Protein AF-A0A6G7C400-F1 (afdb_monomer_lite)

Sequence (118 aa):
MENPNFCNVKDLSIEEINTEIPMRYKEIVNFYKDASCTDPNQWFGRYIFSDCKLEAVAIHKTIRNEEIISKVDIYNQMMVRKFQSEKPNCGGDLRFERVFEILPAQCEDGKPVVSVAR

Structure (mmCIF, N/CA/C/O backbone):
data_AF-A0A6G7C400-F1
#
_entry.id   AF-A0A6G7C400-F1
#
loop_
_atom_site.group_PDB
_atom_site.id
_atom_site.type_symbol
_atom_site.label_atom_id
_atom_site.label_alt_id
_atom_site.label_comp_id
_atom_site.label_asym_id
_atom_site.label_entity_id
_atom_site.label_seq_id
_atom_site.pdbx_PDB_ins_code
_atom_site.Cartn_x
_atom_site.Cartn_y
_atom_site.Cartn_z
_atom_site.occupancy
_atom_site.B_iso_or_equiv
_atom_site.auth_seq_id
_atom_site.auth_comp_id
_atom_site.auth_asym_id
_atom_site.auth_atom_id
_atom_site.pdbx_PDB_model_num
ATOM 1 N N . MET A 1 1 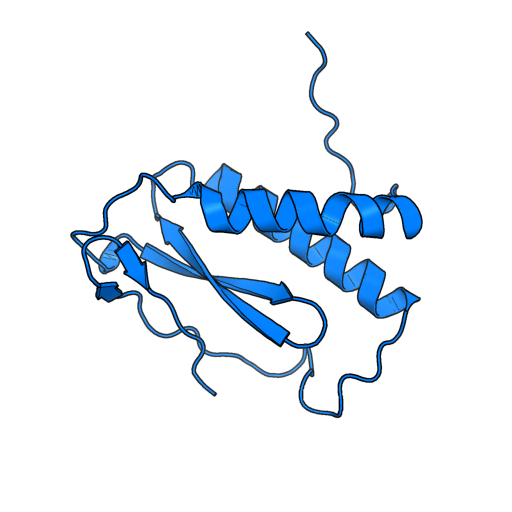? 0.556 26.463 13.497 1.00 32.88 1 MET A N 1
ATOM 2 C CA . MET A 1 1 ? -0.078 25.354 12.756 1.00 32.88 1 MET A CA 1
ATOM 3 C C . MET A 1 1 ? 0.756 25.160 11.509 1.00 32.88 1 MET A C 1
ATOM 5 O O . MET A 1 1 ? 0.583 25.903 10.553 1.00 32.88 1 MET A O 1
ATOM 9 N N . GLU A 1 2 ? 1.763 24.295 11.585 1.00 32.22 2 GLU A N 1
ATOM 10 C CA . GLU A 1 2 ? 2.627 24.011 10.440 1.00 32.22 2 GLU A CA 1
ATOM 11 C C . GLU A 1 2 ? 1.841 23.157 9.451 1.00 32.22 2 GLU A C 1
ATOM 13 O O . GLU A 1 2 ? 1.354 22.075 9.776 1.00 32.22 2 GLU A O 1
ATOM 18 N N . ASN A 1 3 ? 1.648 23.716 8.264 1.00 34.91 3 ASN A N 1
ATOM 19 C CA . ASN A 1 3 ? 1.115 23.026 7.107 1.00 34.91 3 ASN A CA 1
ATOM 20 C C . ASN A 1 3 ? 2.112 21.901 6.778 1.00 34.91 3 ASN A C 1
ATOM 22 O O . ASN A 1 3 ? 3.275 22.228 6.530 1.00 34.91 3 ASN A O 1
ATOM 26 N N . PRO A 1 4 ? 1.748 20.608 6.844 1.00 45.53 4 PRO A N 1
ATOM 27 C CA . PRO A 1 4 ? 2.714 19.557 6.578 1.00 45.53 4 PRO A CA 1
ATOM 28 C C . PRO A 1 4 ? 3.146 19.710 5.124 1.00 45.53 4 PRO A C 1
ATOM 30 O O . PRO A 1 4 ? 2.317 19.629 4.217 1.00 45.53 4 PRO A O 1
ATOM 33 N N . ASN A 1 5 ? 4.433 20.011 4.933 1.00 44.41 5 ASN A N 1
ATOM 34 C CA . ASN A 1 5 ? 5.084 20.062 3.634 1.00 44.41 5 ASN A CA 1
ATOM 35 C C . ASN A 1 5 ? 4.535 18.929 2.767 1.00 44.41 5 ASN A C 1
ATOM 37 O O . ASN A 1 5 ? 4.658 17.753 3.115 1.00 44.41 5 ASN A O 1
ATOM 41 N N . PHE A 1 6 ? 3.953 19.281 1.622 1.00 46.47 6 PHE A N 1
ATOM 42 C CA . PHE A 1 6 ? 3.948 18.371 0.492 1.00 46.47 6 PHE A CA 1
ATOM 43 C C . PHE A 1 6 ? 5.427 18.128 0.168 1.00 46.47 6 PHE A C 1
ATOM 45 O O . PHE A 1 6 ? 6.022 18.886 -0.592 1.00 46.47 6 PHE A O 1
ATOM 52 N N . CYS A 1 7 ? 6.053 17.144 0.823 1.00 54.19 7 CYS A N 1
ATOM 53 C CA . CYS A 1 7 ? 7.404 16.711 0.503 1.00 54.19 7 CYS A CA 1
ATOM 54 C C . CYS A 1 7 ? 7.352 16.206 -0.933 1.00 54.19 7 CYS A C 1
ATOM 56 O O . CYS A 1 7 ? 6.909 15.089 -1.205 1.00 54.19 7 CYS A O 1
ATOM 58 N N . ASN A 1 8 ? 7.747 17.057 -1.871 1.00 69.00 8 ASN A N 1
ATOM 59 C CA . ASN A 1 8 ? 7.979 16.633 -3.229 1.00 69.00 8 ASN A CA 1
ATOM 60 C C . ASN A 1 8 ? 9.107 15.611 -3.153 1.00 69.00 8 ASN A C 1
ATOM 62 O O . ASN A 1 8 ? 10.234 15.943 -2.793 1.00 69.00 8 ASN A O 1
ATOM 66 N N . VAL A 1 9 ? 8.789 14.352 -3.456 1.00 74.62 9 VAL A N 1
ATOM 67 C CA . VAL A 1 9 ? 9.725 13.234 -3.307 1.00 74.62 9 VAL A CA 1
ATOM 68 C C . VAL A 1 9 ? 11.036 13.511 -4.032 1.00 74.62 9 VAL A C 1
ATOM 70 O O . VAL A 1 9 ? 12.040 12.959 -3.613 1.00 74.62 9 VAL A O 1
ATOM 73 N N . LYS A 1 10 ? 11.051 14.366 -5.069 1.00 74.88 10 LYS A N 1
ATOM 74 C CA . LYS A 1 10 ? 12.243 14.797 -5.821 1.00 74.88 10 LYS A CA 1
ATOM 75 C C . LYS A 1 10 ? 13.247 15.630 -5.015 1.00 74.88 10 LYS A C 1
ATOM 77 O O . LYS A 1 10 ? 14.427 15.601 -5.357 1.00 74.88 10 LYS A O 1
ATOM 82 N N . ASP A 1 11 ? 12.798 16.310 -3.968 1.00 83.06 11 ASP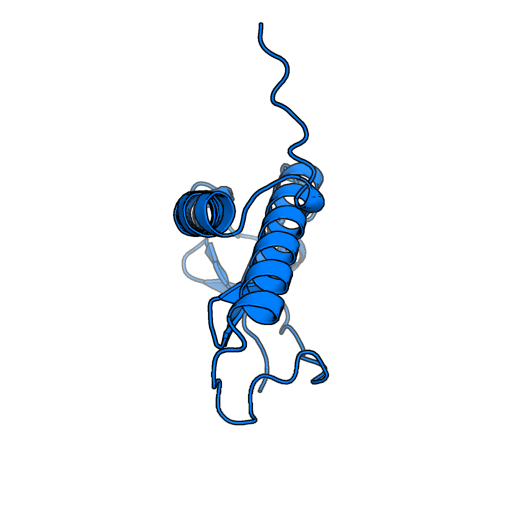 A N 1
ATOM 83 C CA . ASP A 1 11 ? 13.621 17.238 -3.185 1.00 83.06 11 ASP A CA 1
ATOM 84 C C . ASP A 1 11 ? 14.364 16.529 -2.040 1.00 83.06 11 ASP A C 1
ATOM 86 O O . ASP A 1 11 ? 15.314 17.078 -1.492 1.00 83.06 11 ASP A O 1
ATOM 90 N N . LEU A 1 12 ? 13.984 15.285 -1.722 1.00 84.50 12 LEU A N 1
ATOM 91 C CA . LEU A 1 12 ? 14.654 14.467 -0.710 1.00 84.50 12 LEU A CA 1
ATOM 92 C C . LEU A 1 12 ? 15.974 13.881 -1.232 1.00 84.50 12 LEU A C 1
ATOM 94 O O . LEU A 1 12 ? 16.072 13.422 -2.378 1.00 84.50 12 LEU A O 1
ATOM 98 N N . SER A 1 13 ? 16.979 13.832 -0.368 1.00 90.56 13 SER A N 1
ATOM 99 C CA . SER A 1 13 ? 18.184 13.027 -0.552 1.00 90.56 13 SER A CA 1
ATOM 100 C C . SER A 1 13 ? 17.881 11.528 -0.412 1.00 90.56 13 SER A C 1
ATOM 102 O O . SER A 1 13 ? 16.850 11.118 0.123 1.00 90.56 13 SER A O 1
ATOM 104 N N . ILE A 1 14 ? 18.794 10.676 -0.886 1.00 90.81 14 ILE A N 1
ATOM 105 C CA . ILE A 1 14 ? 18.650 9.217 -0.738 1.00 90.81 14 ILE A CA 1
ATOM 106 C C . ILE A 1 14 ? 18.708 8.792 0.738 1.00 90.81 14 ILE A C 1
ATOM 108 O O . ILE A 1 14 ? 18.016 7.857 1.129 1.00 90.81 14 ILE A O 1
ATOM 112 N N . GLU A 1 15 ? 19.482 9.492 1.570 1.00 91.81 15 GLU A N 1
ATOM 113 C CA . GLU A 1 15 ? 19.565 9.233 3.013 1.00 91.81 15 GLU A CA 1
ATOM 114 C C . GLU A 1 15 ? 18.239 9.539 3.728 1.00 91.81 15 GLU A C 1
ATOM 116 O O . GLU A 1 15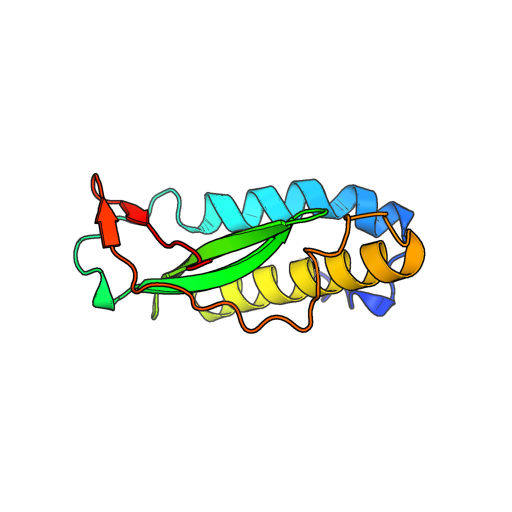 ? 17.748 8.720 4.511 1.00 91.81 15 GLU A O 1
ATOM 121 N N . GLU A 1 16 ? 17.603 10.666 3.395 1.00 92.25 16 GLU A N 1
ATOM 122 C CA . GLU A 1 16 ? 16.269 11.014 3.902 1.00 92.25 16 GLU A CA 1
ATOM 123 C C . GLU A 1 16 ? 15.219 10.000 3.439 1.00 92.25 16 GLU A C 1
ATOM 125 O O . GLU A 1 16 ? 14.440 9.503 4.252 1.00 92.25 16 GLU A O 1
ATOM 130 N N . ILE A 1 17 ? 15.247 9.611 2.158 1.00 92.50 17 ILE A N 1
ATOM 131 C CA . ILE A 1 17 ? 14.367 8.566 1.614 1.00 92.50 17 ILE A CA 1
ATOM 132 C C . ILE A 1 17 ? 14.530 7.252 2.391 1.00 92.50 17 ILE A C 1
ATOM 134 O O . ILE A 1 17 ? 13.535 6.650 2.798 1.00 92.50 17 ILE A O 1
ATOM 138 N N . ASN A 1 18 ? 15.767 6.819 2.639 1.00 92.00 18 ASN A N 1
ATOM 139 C CA . ASN A 1 18 ? 16.048 5.587 3.377 1.00 92.00 18 ASN A CA 1
ATOM 140 C C . ASN A 1 18 ? 15.579 5.651 4.838 1.00 92.00 18 ASN A C 1
ATOM 142 O O . ASN A 1 18 ? 15.188 4.624 5.398 1.00 92.00 18 ASN A O 1
ATOM 146 N N . THR A 1 19 ? 15.546 6.845 5.430 1.00 93.44 19 THR A N 1
ATOM 147 C CA . THR A 1 19 ? 15.021 7.069 6.782 1.00 93.44 19 THR A CA 1
ATOM 148 C C . THR A 1 19 ? 13.487 7.096 6.812 1.00 93.44 19 THR A C 1
ATOM 150 O O . THR A 1 19 ? 12.879 6.570 7.746 1.00 93.44 19 THR A O 1
ATOM 153 N N . GLU A 1 20 ? 12.835 7.664 5.793 1.00 93.56 20 GLU A N 1
ATOM 154 C CA . GLU A 1 20 ? 11.372 7.788 5.745 1.00 93.56 20 GLU A CA 1
ATOM 155 C C . GLU A 1 20 ? 10.650 6.500 5.327 1.00 93.56 20 GLU A C 1
ATOM 157 O O . GLU A 1 20 ? 9.575 6.205 5.860 1.00 93.56 20 GLU A O 1
ATOM 162 N N . ILE A 1 21 ? 11.216 5.718 4.400 1.00 93.44 21 ILE A N 1
ATOM 163 C CA . ILE A 1 21 ? 10.577 4.517 3.830 1.00 93.44 21 ILE A CA 1
ATOM 164 C C . ILE A 1 21 ? 9.993 3.577 4.905 1.00 93.44 21 ILE A C 1
ATOM 166 O O . ILE A 1 21 ? 8.815 3.221 4.783 1.00 93.44 21 ILE A O 1
ATOM 170 N N . PRO A 1 22 ? 10.719 3.197 5.981 1.00 94.19 22 PRO A N 1
ATOM 171 C CA . PRO A 1 22 ? 10.186 2.288 7.000 1.00 94.19 22 PRO A CA 1
ATOM 172 C C . PRO A 1 22 ? 8.971 2.849 7.748 1.00 94.19 22 PRO A C 1
ATOM 174 O O . PRO A 1 22 ? 8.059 2.103 8.113 1.00 94.19 22 PRO A O 1
ATOM 177 N N . MET A 1 23 ? 8.946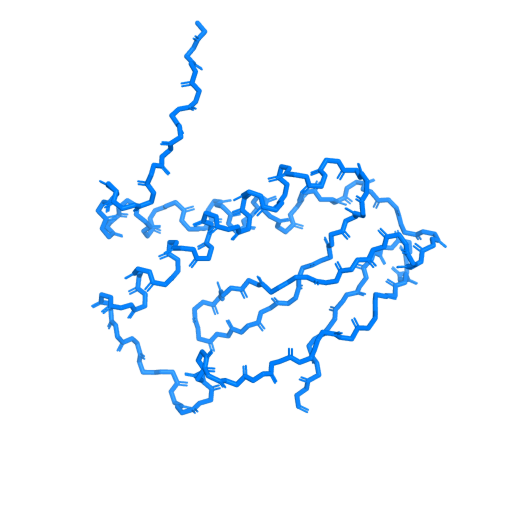 4.163 7.987 1.00 94.69 23 MET A N 1
ATOM 178 C CA . MET A 1 23 ? 7.825 4.839 8.640 1.00 94.69 23 MET A CA 1
ATOM 179 C C . MET A 1 23 ? 6.612 4.889 7.709 1.00 94.69 23 MET A C 1
ATOM 181 O O . MET A 1 23 ? 5.517 4.496 8.109 1.00 94.69 23 MET A O 1
ATOM 185 N N . ARG A 1 24 ? 6.810 5.296 6.450 1.00 94.81 24 ARG A N 1
ATOM 186 C CA . ARG A 1 24 ? 5.742 5.374 5.440 1.00 94.81 24 ARG A CA 1
ATOM 187 C C . ARG A 1 24 ? 5.123 4.010 5.151 1.00 94.81 24 ARG A C 1
ATOM 189 O O . ARG A 1 24 ? 3.902 3.902 5.077 1.00 94.81 24 ARG A O 1
ATOM 196 N N . TYR A 1 25 ? 5.943 2.964 5.076 1.00 95.25 25 TYR A N 1
ATOM 197 C CA . TYR A 1 25 ? 5.464 1.590 4.953 1.00 95.25 25 TYR A CA 1
ATOM 198 C C . TYR A 1 25 ? 4.525 1.223 6.112 1.00 95.25 25 TYR A C 1
ATOM 200 O O . TYR A 1 25 ? 3.398 0.785 5.883 1.00 95.25 25 TYR A O 1
ATOM 208 N N . LYS A 1 26 ? 4.942 1.487 7.361 1.00 95.50 26 LYS A N 1
ATOM 209 C CA . LYS A 1 26 ? 4.116 1.245 8.556 1.00 95.50 26 LYS A CA 1
ATOM 210 C C . LYS A 1 26 ? 2.809 2.036 8.542 1.00 95.50 26 LYS A C 1
ATOM 212 O O . LYS A 1 26 ? 1.796 1.501 8.985 1.00 95.50 26 LYS A O 1
ATOM 217 N N . GLU A 1 27 ? 2.815 3.280 8.065 1.00 95.75 27 GLU A N 1
ATOM 218 C CA . GLU A 1 27 ? 1.591 4.079 7.922 1.00 95.75 27 GLU A CA 1
ATOM 219 C C . GLU A 1 27 ? 0.606 3.435 6.942 1.00 95.75 27 GLU A C 1
ATOM 221 O O . GLU A 1 27 ? -0.581 3.353 7.250 1.00 95.75 27 GLU A O 1
ATOM 226 N N . ILE A 1 28 ? 1.089 2.959 5.791 1.00 96.56 28 ILE A N 1
ATOM 227 C CA . ILE A 1 28 ? 0.256 2.350 4.746 1.00 96.56 28 ILE A CA 1
ATOM 228 C C . ILE A 1 28 ? -0.361 1.039 5.238 1.00 96.56 28 ILE A C 1
ATOM 230 O O . ILE A 1 28 ? -1.581 0.889 5.194 1.00 96.56 28 ILE A O 1
ATOM 234 N N . VAL A 1 29 ? 0.448 0.107 5.758 1.00 94.00 29 VAL A N 1
ATOM 235 C CA . VAL A 1 29 ? -0.049 -1.220 6.177 1.00 94.00 29 VAL A CA 1
ATOM 236 C C . VAL A 1 29 ? -1.007 -1.148 7.368 1.00 94.00 29 VAL A C 1
ATOM 238 O O . VAL A 1 29 ? -1.883 -1.995 7.510 1.00 94.00 29 VAL A O 1
ATOM 241 N N . ASN A 1 30 ? -0.881 -0.118 8.211 1.00 95.62 30 ASN A N 1
ATOM 242 C CA . ASN A 1 30 ? -1.760 0.083 9.362 1.00 95.62 30 ASN A CA 1
ATOM 243 C C . ASN A 1 30 ? -2.932 1.031 9.083 1.00 95.62 30 ASN A C 1
ATOM 245 O O . ASN A 1 30 ? -3.758 1.230 9.975 1.00 95.62 30 ASN A O 1
ATOM 249 N N . PHE A 1 31 ? -3.027 1.621 7.886 1.00 96.62 31 PHE A N 1
ATOM 250 C CA . PHE A 1 31 ? -3.981 2.696 7.599 1.00 96.62 31 PHE A CA 1
ATOM 251 C C . PHE A 1 31 ? -5.435 2.291 7.870 1.00 96.62 31 PHE A C 1
ATOM 253 O O . PHE A 1 31 ? -6.211 3.061 8.434 1.00 96.62 31 PHE A O 1
ATOM 260 N N . TYR A 1 32 ? -5.781 1.052 7.516 1.00 96.06 32 TYR A N 1
ATOM 261 C CA . TYR A 1 32 ? -7.104 0.463 7.715 1.00 96.06 32 TYR A CA 1
ATOM 262 C C . TYR A 1 32 ? -7.132 -0.607 8.812 1.00 96.06 32 TYR A C 1
ATOM 264 O O . TYR A 1 32 ? -8.048 -1.427 8.831 1.00 96.06 32 TYR A O 1
ATOM 272 N N . LYS A 1 33 ? -6.168 -0.621 9.747 1.00 93.81 33 LYS A N 1
ATOM 273 C CA . LYS A 1 33 ? -6.073 -1.681 10.772 1.00 93.81 33 LYS A CA 1
ATOM 274 C C . LYS A 1 33 ? -7.369 -1.860 11.577 1.00 93.81 33 LYS A C 1
ATOM 276 O O . LYS A 1 33 ? -7.716 -2.984 11.931 1.00 93.81 33 LYS A O 1
ATOM 281 N N . ASP A 1 34 ? -8.104 -0.772 11.808 1.00 94.19 34 ASP A N 1
ATOM 282 C CA . ASP A 1 34 ? -9.338 -0.750 12.603 1.00 94.19 34 ASP A CA 1
ATOM 283 C C . ASP A 1 34 ? -10.606 -0.873 11.737 1.00 94.19 34 ASP A C 1
ATOM 285 O O . ASP A 1 34 ? -11.708 -1.017 12.263 1.00 94.19 34 ASP A O 1
ATOM 289 N N . ALA A 1 35 ? -10.472 -0.861 10.407 1.00 94.50 35 ALA A N 1
ATOM 290 C CA . ALA A 1 35 ? -11.594 -1.085 9.506 1.00 94.50 35 ALA A CA 1
ATOM 291 C C . ALA A 1 35 ? -11.986 -2.571 9.492 1.00 94.50 35 ALA A C 1
ATOM 293 O O . ALA A 1 35 ? -11.139 -3.466 9.615 1.00 94.50 35 ALA A O 1
ATOM 294 N N . SER A 1 36 ? -13.283 -2.832 9.346 1.00 95.94 36 SER A N 1
ATOM 295 C CA . SER A 1 36 ? -13.829 -4.173 9.139 1.00 95.94 36 SER A CA 1
ATOM 296 C C . SER A 1 36 ? -14.178 -4.386 7.668 1.00 95.94 36 SER A C 1
ATOM 298 O O . SER A 1 36 ? -14.527 -3.447 6.952 1.00 95.94 36 SER A O 1
ATOM 300 N N . CYS A 1 37 ? -14.074 -5.630 7.215 1.00 96.94 37 CYS A N 1
ATOM 301 C CA . CYS A 1 37 ? -14.474 -6.067 5.886 1.00 96.94 37 CYS A CA 1
ATOM 302 C C . CYS A 1 37 ? -15.707 -6.957 6.010 1.00 96.94 37 CYS A C 1
ATOM 304 O O . CYS A 1 37 ? -15.638 -8.040 6.590 1.00 96.94 37 CYS A O 1
ATOM 306 N N . THR A 1 38 ? -16.829 -6.487 5.472 1.00 95.44 38 THR A N 1
ATOM 307 C CA . THR A 1 38 ? -18.091 -7.239 5.388 1.00 95.44 38 THR A CA 1
ATOM 308 C C . THR A 1 38 ? -18.574 -7.403 3.949 1.00 95.44 38 THR A C 1
ATOM 310 O O . THR A 1 38 ? -19.216 -8.400 3.636 1.00 95.44 38 THR A O 1
ATOM 313 N N . ASP A 1 39 ? -18.232 -6.459 3.067 1.00 96.69 39 ASP A N 1
ATOM 314 C CA . ASP A 1 39 ? -18.460 -6.536 1.624 1.00 96.69 39 ASP A CA 1
ATOM 315 C C . ASP A 1 39 ? -17.118 -6.385 0.885 1.00 96.69 39 ASP A C 1
ATOM 317 O O . ASP A 1 39 ? -16.565 -5.278 0.856 1.00 96.69 39 ASP A O 1
ATOM 321 N N . PRO A 1 40 ? -16.582 -7.457 0.269 1.00 96.44 40 PRO A N 1
ATOM 322 C CA . PRO A 1 40 ? -15.320 -7.392 -0.464 1.00 96.44 40 PRO A CA 1
ATOM 323 C C . PRO A 1 40 ? -15.380 -6.427 -1.654 1.00 96.44 40 PRO A C 1
ATOM 325 O O . PRO A 1 40 ? -14.356 -5.867 -2.037 1.00 96.44 40 PRO A O 1
ATOM 328 N N . ASN A 1 41 ? -16.569 -6.143 -2.201 1.00 97.00 41 ASN A N 1
ATOM 329 C CA . ASN A 1 41 ? -16.716 -5.212 -3.318 1.00 97.00 41 ASN A CA 1
ATOM 330 C C . ASN A 1 41 ? -16.483 -3.754 -2.917 1.00 97.00 41 ASN A C 1
ATOM 332 O O . ASN A 1 41 ? -16.360 -2.909 -3.803 1.00 97.00 41 ASN A O 1
ATOM 336 N N . GLN A 1 42 ? -16.405 -3.426 -1.625 1.00 97.25 42 GLN A N 1
ATOM 337 C CA . GLN A 1 42 ? -15.990 -2.095 -1.167 1.00 97.25 42 GLN A CA 1
ATOM 338 C C . GLN A 1 42 ? -14.472 -1.910 -1.172 1.00 97.25 42 GLN A C 1
ATOM 340 O O . GLN A 1 42 ? -13.990 -0.797 -0.958 1.00 97.25 42 GLN A O 1
ATOM 345 N N . TRP A 1 43 ? -13.720 -2.976 -1.437 1.00 97.31 43 TRP A N 1
ATOM 346 C CA . TRP A 1 43 ? -12.268 -2.991 -1.392 1.00 97.31 43 TRP A CA 1
ATOM 347 C C . TRP A 1 43 ? -11.690 -3.278 -2.773 1.00 97.31 43 TRP A C 1
ATOM 349 O O . TRP A 1 43 ? -12.307 -3.918 -3.624 1.00 97.31 43 TRP A O 1
ATOM 359 N N . PHE A 1 44 ? -10.489 -2.777 -3.012 1.00 94.62 44 PHE A N 1
ATOM 360 C CA . PHE A 1 44 ? -9.678 -3.140 -4.164 1.00 94.62 44 PHE A CA 1
ATOM 361 C C . PHE A 1 44 ? -8.214 -3.164 -3.743 1.00 94.62 44 PHE A C 1
ATOM 363 O O . PHE A 1 44 ? -7.832 -2.490 -2.787 1.00 94.62 44 PHE A O 1
ATOM 370 N N . GLY A 1 45 ? -7.388 -3.952 -4.422 1.00 92.69 45 GLY A N 1
ATOM 371 C CA . GLY A 1 45 ? -5.958 -3.940 -4.144 1.00 92.69 45 GLY A CA 1
ATOM 372 C C . GLY A 1 45 ? -5.236 -2.869 -4.955 1.00 92.69 45 GLY A C 1
ATOM 373 O O . GLY A 1 45 ? -5.596 -2.571 -6.094 1.00 92.69 45 GLY A O 1
ATO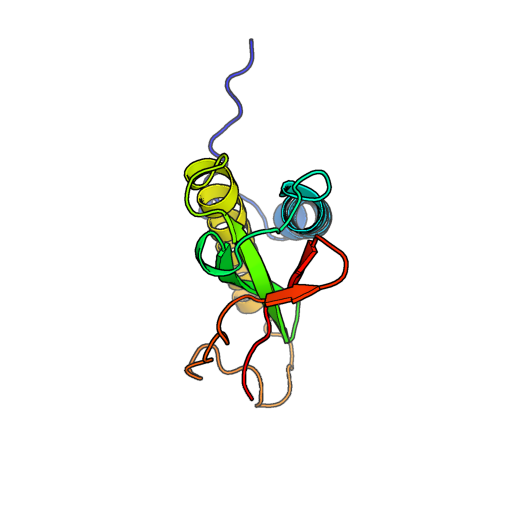M 374 N N . ARG A 1 46 ? -4.180 -2.316 -4.367 1.00 91.62 46 ARG A N 1
ATOM 375 C CA . ARG A 1 46 ? -3.175 -1.493 -5.042 1.00 91.62 46 ARG A CA 1
ATOM 376 C C . ARG A 1 46 ? -1.798 -2.051 -4.722 1.00 91.62 46 ARG A C 1
ATOM 378 O O . ARG A 1 46 ? -1.620 -2.659 -3.674 1.00 91.62 46 ARG A O 1
ATOM 385 N N . TYR A 1 47 ? -0.829 -1.868 -5.607 1.00 88.94 47 TYR A N 1
ATOM 386 C CA . TYR A 1 47 ? 0.521 -2.356 -5.357 1.00 88.94 47 TYR A CA 1
ATOM 387 C C . TYR A 1 47 ? 1.377 -1.333 -4.604 1.00 88.94 47 TYR A C 1
ATOM 389 O O . TYR A 1 47 ? 1.290 -0.122 -4.841 1.00 88.94 47 TYR A O 1
ATOM 397 N N . ILE A 1 48 ? 2.255 -1.843 -3.748 1.00 91.25 48 ILE A N 1
ATOM 398 C CA . ILE A 1 48 ? 3.404 -1.118 -3.213 1.00 91.25 48 ILE A CA 1
ATOM 399 C C . ILE A 1 48 ? 4.697 -1.867 -3.538 1.00 91.25 48 ILE A C 1
ATOM 401 O O . ILE A 1 48 ? 4.718 -3.100 -3.597 1.00 91.25 48 ILE A O 1
ATOM 405 N N . PHE A 1 49 ? 5.774 -1.120 -3.765 1.00 86.06 49 PHE A N 1
ATOM 406 C CA . PHE A 1 49 ? 7.107 -1.691 -3.958 1.00 86.06 49 PHE A CA 1
ATOM 407 C C . PHE A 1 49 ? 7.793 -1.893 -2.614 1.00 86.06 49 PHE A C 1
ATOM 409 O O . PHE A 1 49 ? 7.947 -0.943 -1.864 1.00 86.06 49 PHE A O 1
ATOM 416 N N . SER A 1 50 ? 8.257 -3.100 -2.329 1.00 82.25 50 SER A N 1
ATOM 417 C CA . SER A 1 50 ? 8.942 -3.424 -1.080 1.00 82.25 50 SER A CA 1
ATOM 418 C C . SER A 1 50 ? 10.253 -4.115 -1.415 1.00 82.25 50 SER A C 1
ATOM 420 O O . SER A 1 50 ? 10.276 -5.282 -1.809 1.00 82.25 50 SER A O 1
ATOM 422 N N . ASP A 1 51 ? 11.344 -3.351 -1.351 1.00 78.44 51 ASP A N 1
ATOM 423 C CA . ASP A 1 51 ? 12.677 -3.733 -1.820 1.00 78.44 51 ASP A CA 1
ATOM 424 C C . ASP A 1 51 ? 12.632 -4.444 -3.178 1.00 78.44 51 ASP A C 1
ATOM 426 O O . ASP A 1 51 ? 12.350 -3.822 -4.205 1.00 78.44 51 ASP A O 1
ATOM 430 N N . CYS A 1 52 ? 12.886 -5.758 -3.169 1.00 78.88 52 CYS A N 1
ATOM 431 C CA . CYS A 1 52 ? 12.902 -6.579 -4.358 1.00 78.88 52 CYS A CA 1
ATOM 432 C C . CYS A 1 52 ? 11.554 -7.279 -4.678 1.00 78.88 52 CYS A C 1
ATOM 434 O O . CYS A 1 52 ? 11.539 -8.321 -5.336 1.00 78.88 52 CYS A O 1
ATOM 436 N N . LYS A 1 53 ? 10.418 -6.775 -4.179 1.00 81.00 53 LYS A N 1
ATOM 437 C CA . LYS A 1 53 ? 9.097 -7.416 -4.300 1.00 81.00 53 LYS A CA 1
ATOM 438 C C . LYS A 1 53 ? 7.981 -6.406 -4.556 1.00 81.00 53 LYS A C 1
ATOM 440 O O . LYS A 1 53 ? 8.108 -5.212 -4.296 1.00 81.00 53 LYS A O 1
ATOM 445 N N . LEU A 1 54 ? 6.865 -6.932 -5.048 1.00 84.56 54 LEU A N 1
ATOM 446 C CA . LEU A 1 54 ? 5.584 -6.242 -5.112 1.00 84.56 54 LEU A CA 1
ATOM 447 C C . LEU A 1 54 ? 4.636 -6.849 -4.089 1.00 84.56 54 LEU A C 1
ATOM 449 O O . LEU A 1 54 ? 4.494 -8.070 -4.012 1.00 84.56 54 LEU A O 1
ATOM 453 N N . GLU A 1 55 ? 3.987 -5.979 -3.332 1.00 88.88 55 GLU A N 1
ATOM 454 C CA . GLU A 1 55 ? 2.995 -6.345 -2.331 1.00 88.88 55 GLU A CA 1
ATOM 455 C C . GLU A 1 55 ? 1.663 -5.685 -2.684 1.00 88.88 55 GLU A C 1
ATOM 457 O O . GLU A 1 55 ? 1.637 -4.568 -3.203 1.00 88.88 55 GLU A O 1
ATOM 462 N N . ALA A 1 56 ? 0.552 -6.371 -2.419 1.00 91.25 56 ALA A N 1
ATOM 463 C CA . ALA A 1 56 ? -0.779 -5.800 -2.574 1.00 91.25 56 ALA A CA 1
ATOM 464 C C . ALA A 1 56 ? -1.265 -5.244 -1.231 1.00 91.25 56 ALA A C 1
ATOM 466 O O . ALA A 1 56 ? -1.205 -5.926 -0.211 1.00 91.25 56 ALA A O 1
ATOM 467 N N . VAL A 1 57 ? -1.793 -4.023 -1.246 1.00 94.31 57 VAL A N 1
ATOM 468 C CA . VAL A 1 57 ? -2.458 -3.380 -0.109 1.00 94.31 57 VAL A CA 1
ATOM 469 C C . VAL A 1 57 ? -3.930 -3.168 -0.426 1.00 94.31 57 VAL A C 1
ATOM 471 O O . VAL A 1 57 ? -4.282 -2.736 -1.525 1.00 94.31 57 VAL A O 1
ATOM 474 N N . ALA A 1 58 ? -4.802 -3.489 0.527 1.00 95.69 58 ALA A N 1
ATOM 475 C CA . ALA A 1 58 ? -6.236 -3.292 0.372 1.00 95.69 58 ALA A CA 1
ATOM 476 C C . ALA A 1 58 ? -6.604 -1.819 0.592 1.00 95.69 58 ALA A C 1
ATOM 478 O O . ALA A 1 58 ? -6.219 -1.211 1.592 1.00 95.69 58 ALA A O 1
ATOM 479 N N . ILE A 1 59 ? -7.386 -1.257 -0.326 1.00 96.56 59 ILE A N 1
ATOM 480 C CA . ILE A 1 59 ? -7.886 0.113 -0.269 1.00 96.56 59 ILE A CA 1
ATOM 481 C C . ILE A 1 59 ? -9.412 0.102 -0.292 1.00 96.56 59 ILE A C 1
ATOM 483 O O . ILE A 1 59 ? -10.027 -0.513 -1.164 1.00 96.56 59 ILE A O 1
ATOM 487 N N . HIS A 1 60 ? -10.029 0.807 0.660 1.00 97.50 60 HIS A N 1
ATOM 488 C CA . HIS A 1 60 ? -11.474 1.011 0.657 1.00 97.50 60 HIS A CA 1
ATOM 489 C C . HIS A 1 60 ? -11.851 2.045 -0.406 1.00 97.50 60 HIS A C 1
ATOM 491 O O . HIS A 1 60 ? -11.200 3.085 -0.533 1.00 97.50 60 HIS A O 1
ATOM 497 N N . LYS A 1 61 ? -12.944 1.813 -1.133 1.00 95.88 61 LYS A N 1
ATOM 498 C CA . LYS A 1 61 ? -13.416 2.704 -2.206 1.00 95.88 61 LYS A CA 1
ATOM 499 C C . LYS A 1 61 ? -13.805 4.098 -1.712 1.00 95.88 61 LYS A C 1
ATOM 501 O O . LYS A 1 61 ? -13.641 5.066 -2.439 1.00 95.88 61 LYS A O 1
ATOM 506 N N . THR A 1 62 ? -14.301 4.205 -0.480 1.00 94.12 62 THR A N 1
ATOM 507 C CA . THR A 1 62 ? -14.845 5.468 0.066 1.00 94.12 62 THR A CA 1
ATOM 508 C C . THR A 1 62 ? -14.220 5.960 1.376 1.00 94.12 62 THR A C 1
ATOM 510 O O . THR A 1 62 ? -14.289 7.152 1.665 1.00 94.12 62 THR A O 1
ATOM 513 N N . ILE A 1 63 ? -13.595 5.104 2.193 1.00 95.75 63 ILE A N 1
ATOM 514 C CA . ILE A 1 63 ? -13.092 5.515 3.512 1.00 95.75 63 ILE A CA 1
ATOM 515 C C . ILE A 1 63 ? -11.703 6.104 3.316 1.00 95.75 63 ILE A C 1
ATOM 517 O O . ILE A 1 63 ? -10.762 5.351 3.093 1.00 95.75 63 ILE A O 1
ATOM 521 N N . ARG A 1 64 ? -11.564 7.434 3.402 1.00 95.25 64 ARG A N 1
ATOM 522 C CA . ARG A 1 64 ? -10.268 8.145 3.298 1.00 95.25 64 ARG A CA 1
ATOM 523 C C . ARG A 1 64 ? -9.423 7.683 2.096 1.00 95.25 64 ARG A C 1
ATOM 525 O O . ARG A 1 64 ? -8.203 7.577 2.183 1.00 95.25 64 ARG A O 1
ATOM 532 N N . ASN A 1 65 ? -10.097 7.377 0.987 1.00 93.69 65 ASN A N 1
ATOM 533 C CA . ASN A 1 65 ? -9.499 6.768 -0.199 1.00 93.69 65 ASN A CA 1
ATOM 534 C C . ASN A 1 65 ? -8.383 7.646 -0.792 1.00 93.69 65 ASN A C 1
ATOM 536 O O . ASN A 1 65 ? -7.279 7.167 -1.035 1.00 93.69 65 ASN A O 1
ATOM 540 N N . GLU A 1 66 ? -8.638 8.948 -0.928 1.00 94.31 66 GLU A N 1
ATOM 541 C CA . GLU A 1 66 ? -7.666 9.914 -1.456 1.00 94.31 66 GLU A CA 1
ATOM 542 C C . GLU A 1 66 ? -6.388 9.981 -0.609 1.00 94.31 66 GLU A C 1
ATOM 544 O O . GLU A 1 66 ? -5.280 10.066 -1.139 1.00 94.31 66 GLU A O 1
ATOM 549 N N . GLU A 1 67 ? -6.525 9.887 0.716 1.00 95.50 67 GLU A N 1
ATOM 550 C CA . GLU A 1 67 ? -5.394 9.968 1.635 1.00 95.50 67 GLU A CA 1
ATOM 551 C C . GLU A 1 67 ? -4.473 8.751 1.508 1.00 95.50 67 GLU A C 1
ATOM 553 O O . GLU A 1 67 ? -3.257 8.910 1.384 1.00 95.50 67 GLU A O 1
ATOM 558 N N . ILE A 1 68 ? -5.029 7.534 1.504 1.00 95.88 68 ILE A N 1
ATOM 559 C CA . ILE A 1 68 ? -4.210 6.326 1.349 1.00 95.88 68 ILE A CA 1
ATOM 560 C C . ILE A 1 68 ? -3.619 6.221 -0.057 1.00 95.88 68 ILE A C 1
ATOM 562 O O . ILE A 1 68 ? -2.477 5.790 -0.202 1.00 95.88 68 ILE A O 1
ATOM 566 N N . ILE A 1 69 ? -4.343 6.668 -1.090 1.00 94.81 69 ILE A N 1
ATOM 567 C CA . ILE A 1 69 ? -3.818 6.729 -2.458 1.00 94.81 69 ILE A CA 1
ATOM 568 C C . ILE A 1 69 ? -2.595 7.645 -2.503 1.00 94.81 69 ILE A C 1
ATOM 570 O O . ILE A 1 69 ? -1.544 7.213 -2.974 1.00 94.81 69 ILE A O 1
ATOM 574 N N . SER A 1 70 ? -2.697 8.851 -1.939 1.00 94.06 70 SER A N 1
ATOM 575 C CA . SER A 1 70 ? -1.581 9.798 -1.862 1.00 94.06 70 SER A CA 1
ATOM 576 C C . SER A 1 70 ? -0.378 9.211 -1.115 1.00 94.06 70 SER A C 1
ATOM 578 O O . SER A 1 70 ? 0.747 9.252 -1.613 1.00 94.06 70 SER A O 1
ATOM 580 N N . LYS A 1 71 ? -0.607 8.566 0.039 1.00 95.19 71 LYS A N 1
ATOM 581 C CA . LYS A 1 71 ? 0.455 7.898 0.813 1.00 95.19 71 LYS A CA 1
ATOM 582 C C . LYS A 1 71 ? 1.154 6.796 0.013 1.00 95.19 71 LYS A C 1
ATOM 584 O O . LYS A 1 71 ? 2.383 6.751 -0.005 1.00 95.19 71 LYS A O 1
ATOM 589 N N . VAL A 1 72 ? 0.386 5.940 -0.663 1.00 95.06 72 VAL A N 1
ATOM 590 C CA . VAL A 1 72 ? 0.915 4.871 -1.525 1.00 95.06 72 VAL A CA 1
ATOM 591 C C . VAL A 1 72 ? 1.722 5.444 -2.690 1.00 95.06 72 VAL A C 1
ATOM 593 O O . VAL A 1 72 ? 2.794 4.928 -2.996 1.00 95.06 72 VAL A O 1
ATOM 596 N N . ASP A 1 73 ? 1.255 6.524 -3.319 1.00 92.88 73 ASP A N 1
ATOM 597 C CA . ASP A 1 73 ? 1.960 7.143 -4.444 1.00 92.88 73 ASP A CA 1
ATOM 598 C C . ASP A 1 73 ? 3.281 7.785 -4.027 1.00 92.88 73 ASP A C 1
ATOM 600 O O . ASP A 1 73 ? 4.296 7.577 -4.692 1.00 92.88 73 ASP A O 1
ATOM 604 N N . ILE A 1 74 ? 3.295 8.505 -2.904 1.00 93.00 74 ILE A N 1
ATOM 605 C CA . ILE A 1 74 ? 4.520 9.079 -2.331 1.00 93.00 74 ILE A CA 1
ATOM 606 C C . ILE A 1 74 ? 5.522 7.966 -2.010 1.00 93.00 74 ILE A C 1
ATOM 608 O O . ILE A 1 74 ? 6.686 8.044 -2.406 1.00 93.00 74 ILE A O 1
ATOM 612 N N . TYR A 1 75 ? 5.067 6.900 -1.349 1.00 94.44 75 TYR A N 1
ATOM 613 C CA . TYR A 1 75 ? 5.908 5.754 -1.015 1.00 94.44 75 TYR A CA 1
ATOM 614 C C . TYR A 1 75 ? 6.490 5.076 -2.264 1.00 94.44 75 TYR A C 1
ATOM 616 O O . TYR A 1 75 ? 7.698 4.857 -2.348 1.00 94.44 75 TYR A O 1
ATOM 624 N N . ASN A 1 76 ? 5.664 4.808 -3.277 1.00 92.12 76 ASN A N 1
ATOM 625 C CA . ASN A 1 76 ? 6.124 4.183 -4.515 1.00 92.12 76 ASN A CA 1
ATOM 626 C C . ASN A 1 76 ? 7.129 5.068 -5.268 1.00 92.12 76 ASN A C 1
ATOM 628 O O . ASN A 1 76 ? 8.108 4.554 -5.807 1.00 92.12 76 ASN A O 1
ATOM 632 N N . GLN A 1 77 ? 6.952 6.392 -5.263 1.00 91.44 77 GLN A N 1
ATOM 633 C CA . GLN A 1 77 ? 7.939 7.316 -5.828 1.00 91.44 77 GLN A CA 1
ATOM 634 C C . GLN A 1 77 ? 9.278 7.263 -5.075 1.00 91.44 77 GLN A C 1
ATOM 636 O O . GLN A 1 77 ? 10.332 7.251 -5.714 1.00 91.44 77 GLN A O 1
ATOM 641 N N . MET A 1 78 ? 9.254 7.193 -3.738 1.00 92.69 78 MET A N 1
ATOM 642 C CA . MET A 1 78 ? 10.466 7.046 -2.917 1.00 92.69 78 MET A CA 1
ATOM 643 C C . MET A 1 78 ? 11.198 5.743 -3.252 1.00 92.69 78 MET A C 1
ATOM 645 O O . MET A 1 78 ? 12.406 5.756 -3.493 1.00 92.69 78 MET A O 1
ATOM 649 N N . MET A 1 79 ? 10.459 4.637 -3.353 1.00 91.12 79 MET A N 1
ATOM 650 C CA . MET A 1 79 ? 11.004 3.328 -3.713 1.00 91.12 79 MET A CA 1
ATOM 651 C C . MET A 1 79 ? 11.615 3.313 -5.115 1.00 91.12 79 MET A C 1
ATOM 653 O O . MET A 1 79 ? 12.710 2.785 -5.293 1.00 91.12 79 MET A O 1
ATOM 657 N N . VAL A 1 80 ? 10.969 3.944 -6.102 1.00 88.25 80 VAL A N 1
ATOM 658 C CA . VAL A 1 80 ? 11.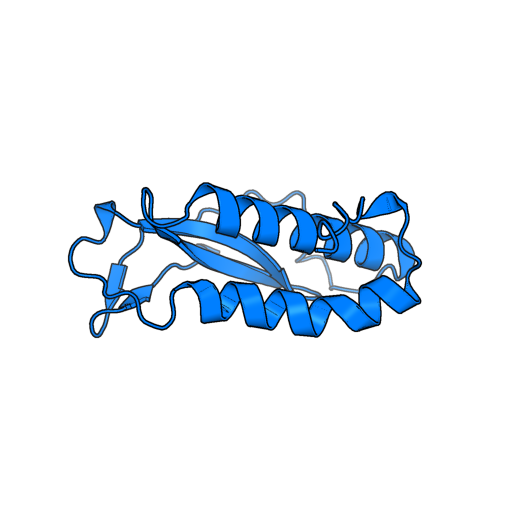524 4.076 -7.459 1.00 88.25 80 VAL A CA 1
ATOM 659 C C . VAL A 1 80 ? 12.830 4.873 -7.446 1.00 88.25 80 VAL A C 1
ATOM 661 O O . VAL A 1 80 ? 13.804 4.444 -8.066 1.00 88.25 80 VAL A O 1
ATOM 664 N N . ARG A 1 81 ? 12.900 5.997 -6.717 1.00 88.94 81 ARG A N 1
ATOM 665 C CA . ARG A 1 81 ? 14.144 6.782 -6.601 1.00 88.94 81 ARG A CA 1
ATOM 666 C C . ARG A 1 81 ? 15.260 5.987 -5.926 1.00 88.94 81 ARG A C 1
ATOM 668 O O . ARG A 1 81 ? 16.378 5.967 -6.441 1.00 88.94 81 ARG A O 1
ATOM 675 N N . LYS A 1 82 ? 14.954 5.309 -4.814 1.00 89.75 82 LYS A N 1
ATOM 676 C CA . LYS A 1 82 ? 15.898 4.423 -4.120 1.00 89.75 82 LYS A CA 1
ATOM 677 C C . LYS A 1 82 ? 16.421 3.347 -5.072 1.00 89.75 82 LYS A C 1
ATOM 679 O O . LYS A 1 82 ? 17.628 3.215 -5.239 1.00 89.75 82 LYS A O 1
ATOM 684 N N . PHE A 1 83 ? 15.524 2.655 -5.775 1.00 87.12 83 PHE A N 1
ATOM 685 C CA . PHE A 1 83 ? 15.876 1.605 -6.730 1.00 87.12 83 PHE A CA 1
ATOM 686 C C . PHE A 1 83 ? 16.785 2.114 -7.859 1.00 87.12 83 PHE A C 1
ATOM 688 O O . PHE A 1 83 ? 17.778 1.472 -8.191 1.00 87.12 83 PHE A O 1
ATOM 695 N N . GLN A 1 84 ? 16.482 3.279 -8.440 1.00 85.56 84 GLN A N 1
ATOM 696 C CA . GLN A 1 84 ? 17.297 3.887 -9.499 1.00 85.56 84 GLN A CA 1
ATOM 697 C C . GLN A 1 84 ? 18.700 4.282 -9.018 1.00 85.56 84 GLN A C 1
ATOM 699 O O . GLN A 1 84 ? 19.659 4.184 -9.788 1.00 85.56 84 GLN A O 1
ATOM 704 N N . SER A 1 85 ? 18.812 4.726 -7.764 1.00 87.94 85 SER A N 1
ATOM 705 C CA . SER A 1 85 ? 20.081 5.120 -7.151 1.00 87.94 85 SER A CA 1
ATOM 706 C C . SER A 1 85 ? 20.934 3.913 -6.762 1.00 87.94 85 SER A C 1
ATOM 708 O O . SER A 1 85 ? 22.110 3.850 -7.108 1.00 87.94 85 SER A O 1
ATOM 710 N N . GLU A 1 86 ? 20.349 2.957 -6.042 1.00 87.62 86 GLU A N 1
ATOM 711 C CA . GLU A 1 86 ? 21.060 1.812 -5.462 1.00 87.62 86 GLU A CA 1
ATOM 712 C C . GLU A 1 86 ? 21.267 0.671 -6.465 1.00 87.62 86 GLU A C 1
ATOM 714 O O . GLU A 1 86 ? 22.195 -0.119 -6.308 1.00 87.62 86 GLU A O 1
ATOM 719 N N . LYS A 1 87 ? 20.428 0.593 -7.508 1.00 84.25 87 LYS A N 1
ATOM 720 C CA . LYS A 1 87 ? 20.437 -0.457 -8.542 1.00 84.25 87 LYS A CA 1
ATOM 721 C C . LYS A 1 87 ? 20.583 -1.866 -7.942 1.00 84.25 87 LYS A C 1
ATOM 723 O O . LYS A 1 87 ? 21.502 -2.601 -8.318 1.00 84.25 87 LYS A O 1
ATOM 728 N N . PRO A 1 88 ? 19.706 -2.250 -6.996 1.00 81.25 88 PRO A N 1
ATOM 729 C CA . PRO A 1 88 ? 19.832 -3.522 -6.302 1.00 81.25 88 PRO A CA 1
ATOM 730 C C . PRO A 1 88 ? 19.708 -4.695 -7.282 1.00 81.25 88 PRO A C 1
ATOM 732 O O . PRO A 1 88 ? 18.900 -4.678 -8.214 1.00 81.25 88 PRO A O 1
ATOM 735 N N . ASN A 1 89 ? 20.497 -5.749 -7.062 1.00 80.56 89 ASN A N 1
ATOM 736 C CA . ASN A 1 89 ? 20.381 -6.973 -7.846 1.00 80.56 89 ASN A CA 1
ATOM 737 C C . ASN A 1 89 ? 19.185 -7.799 -7.354 1.00 80.56 89 ASN A C 1
ATOM 739 O O . ASN A 1 89 ? 19.314 -8.634 -6.463 1.00 80.56 89 ASN A O 1
ATOM 743 N N . CYS A 1 90 ? 18.024 -7.564 -7.958 1.00 72.81 90 CYS A N 1
ATOM 744 C CA . CYS A 1 90 ? 16.785 -8.264 -7.629 1.00 72.81 90 CYS A CA 1
ATOM 745 C C . CYS A 1 90 ? 16.518 -9.512 -8.487 1.00 72.81 90 CYS A C 1
ATOM 747 O O . CYS A 1 90 ? 15.386 -9.989 -8.531 1.00 72.81 90 CYS A O 1
ATOM 749 N N . GLY A 1 91 ? 17.534 -10.019 -9.198 1.00 65.81 91 GLY A N 1
ATOM 750 C CA . GLY A 1 91 ? 17.471 -11.281 -9.935 1.00 65.81 91 GLY A CA 1
ATOM 751 C C . GLY A 1 91 ? 16.295 -11.399 -10.908 1.00 65.81 91 GLY A C 1
ATOM 752 O O . GLY A 1 91 ? 15.429 -12.220 -10.674 1.00 65.81 91 GLY A O 1
ATOM 753 N N . GLY A 1 92 ? 16.248 -10.608 -11.990 1.00 57.62 92 GLY A N 1
ATOM 754 C CA . GLY A 1 92 ? 15.395 -10.810 -13.189 1.00 57.62 92 GLY A CA 1
ATOM 755 C C . GLY A 1 92 ? 13.855 -10.836 -13.040 1.00 57.62 92 GLY A C 1
ATOM 756 O O . GLY A 1 92 ? 13.139 -10.668 -14.038 1.00 57.62 92 GLY A O 1
ATOM 757 N N . ASP A 1 93 ? 13.336 -11.029 -11.829 1.00 54.56 93 ASP A N 1
ATOM 758 C CA . ASP A 1 93 ? 11.920 -11.209 -11.508 1.00 54.56 93 ASP A CA 1
ATOM 759 C C . ASP A 1 93 ? 11.235 -9.909 -11.104 1.00 54.56 93 ASP A C 1
ATOM 761 O O . ASP A 1 93 ? 10.039 -9.748 -11.343 1.00 54.56 93 ASP A O 1
ATOM 765 N N . LEU A 1 94 ? 11.998 -8.922 -10.635 1.00 57.28 94 LEU A N 1
ATOM 766 C CA . LEU A 1 94 ? 11.532 -7.546 -10.628 1.00 57.28 94 LEU A CA 1
ATOM 767 C C . LEU A 1 94 ? 11.802 -6.878 -11.955 1.00 57.28 94 LEU A C 1
ATOM 769 O O . LEU A 1 94 ? 12.762 -6.128 -12.138 1.00 57.28 94 LEU A O 1
ATOM 773 N N . ARG A 1 95 ? 10.892 -7.111 -12.882 1.00 55.09 95 ARG A N 1
ATOM 774 C CA . ARG A 1 95 ? 10.671 -6.114 -13.909 1.00 55.09 95 ARG A CA 1
ATOM 775 C C . ARG A 1 95 ? 9.479 -5.297 -13.447 1.00 55.09 95 ARG A C 1
ATOM 777 O O . ARG A 1 95 ? 8.373 -5.822 -13.387 1.00 55.09 95 ARG A O 1
ATOM 784 N N . PHE A 1 96 ? 9.699 -4.003 -13.207 1.00 55.31 96 PHE A N 1
ATOM 785 C CA . PHE A 1 96 ? 8.636 -2.983 -13.222 1.00 55.31 96 PHE A CA 1
ATOM 786 C C . PHE A 1 96 ? 7.780 -3.059 -14.512 1.00 55.31 96 PHE A C 1
ATOM 788 O O . PHE A 1 96 ? 6.746 -2.415 -14.614 1.00 55.31 96 PHE A O 1
ATOM 795 N N . GLU A 1 97 ? 8.230 -3.848 -15.493 1.00 49.19 97 GLU A N 1
ATOM 796 C CA . GLU A 1 97 ? 7.627 -4.133 -16.791 1.00 49.19 97 GLU A CA 1
ATOM 797 C C . GLU A 1 97 ? 6.657 -5.333 -16.789 1.00 49.19 97 GLU A C 1
ATOM 799 O O . GLU A 1 97 ? 6.001 -5.563 -17.803 1.00 49.19 97 GLU A O 1
ATOM 804 N N . ARG A 1 98 ? 6.558 -6.135 -15.713 1.00 59.66 98 ARG A N 1
ATOM 805 C CA . ARG A 1 98 ? 5.531 -7.192 -15.648 1.00 59.66 98 ARG A CA 1
ATOM 806 C C . ARG A 1 98 ? 4.184 -6.579 -15.280 1.00 59.66 98 ARG A C 1
ATOM 808 O O . ARG A 1 98 ? 4.074 -5.819 -14.323 1.00 59.66 98 ARG A O 1
ATOM 815 N N . VAL A 1 99 ? 3.155 -6.939 -16.042 1.00 60.56 99 VAL A N 1
ATOM 816 C CA . VAL A 1 99 ? 1.766 -6.648 -15.688 1.00 60.56 99 VAL A CA 1
ATOM 817 C C . VAL A 1 99 ? 1.386 -7.617 -14.576 1.00 60.56 99 VAL A C 1
ATOM 819 O O . VAL A 1 99 ? 1.276 -8.816 -14.810 1.00 60.56 99 VAL A O 1
ATOM 822 N N . PHE A 1 100 ? 1.253 -7.099 -13.361 1.00 68.56 100 PHE A N 1
ATOM 823 C CA . PHE A 1 100 ? 0.773 -7.868 -12.221 1.00 68.56 100 PHE A CA 1
ATOM 824 C C . PHE A 1 100 ? -0.738 -7.718 -12.133 1.00 68.56 100 PHE A C 1
ATOM 826 O O . PHE A 1 100 ? -1.254 -6.598 -12.118 1.00 68.56 100 PHE A O 1
ATOM 833 N N . GLU A 1 101 ? -1.444 -8.841 -12.065 1.00 81.19 101 GLU A N 1
ATOM 834 C CA . GLU A 1 101 ? -2.875 -8.835 -11.805 1.00 81.19 101 GLU A CA 1
ATOM 835 C C . GLU A 1 101 ? -3.107 -8.868 -10.294 1.00 81.19 101 GLU A C 1
ATOM 837 O O . GLU A 1 101 ? -2.570 -9.709 -9.570 1.00 81.19 101 GLU A O 1
ATOM 842 N N . ILE A 1 102 ? -3.900 -7.919 -9.807 1.00 85.56 102 ILE A N 1
ATOM 843 C CA . ILE A 1 102 ? -4.375 -7.915 -8.430 1.00 85.56 102 ILE A CA 1
ATOM 844 C C . ILE A 1 102 ? -5.698 -8.670 -8.422 1.00 85.56 102 ILE A C 1
ATOM 846 O O . ILE A 1 102 ? -6.658 -8.245 -9.066 1.00 85.56 102 ILE A O 1
ATOM 850 N N . LEU A 1 103 ? -5.741 -9.776 -7.683 1.00 90.00 103 LEU A N 1
ATOM 851 C CA . LEU A 1 103 ? -6.961 -10.554 -7.520 1.00 90.00 103 LEU A CA 1
ATOM 852 C C . LEU A 1 103 ? -8.036 -9.716 -6.806 1.00 90.00 103 LEU A C 1
ATOM 854 O O . LEU A 1 103 ? -7.697 -8.855 -5.983 1.00 90.00 103 LEU A O 1
ATOM 858 N N . PRO A 1 104 ? -9.330 -9.971 -7.074 1.00 92.69 104 PRO A N 1
ATOM 859 C CA . PRO A 1 104 ? -10.415 -9.338 -6.336 1.00 92.69 104 PRO A CA 1
ATOM 860 C C . PRO A 1 104 ? -10.224 -9.476 -4.823 1.00 92.69 104 PRO A C 1
ATOM 862 O O . PRO A 1 104 ? -9.783 -10.519 -4.338 1.00 92.69 104 PRO A O 1
ATOM 865 N N . ALA A 1 105 ? -10.561 -8.419 -4.083 1.00 95.62 105 ALA A N 1
ATOM 866 C CA . ALA A 1 105 ? -10.469 -8.436 -2.632 1.00 95.62 105 ALA A CA 1
ATOM 867 C C . ALA A 1 105 ? -11.386 -9.513 -2.034 1.00 95.62 105 ALA A C 1
ATOM 869 O O . ALA A 1 105 ? -12.453 -9.813 -2.571 1.00 95.62 105 ALA A O 1
ATOM 870 N N . GLN A 1 106 ? -10.978 -10.061 -0.896 1.00 96.75 106 GLN A N 1
ATOM 871 C CA . GLN A 1 106 ? -11.761 -10.993 -0.089 1.00 96.75 106 GLN A CA 1
ATOM 872 C C . GLN A 1 106 ? -11.885 -10.445 1.332 1.00 96.75 106 GLN A C 1
ATOM 874 O O . GLN A 1 106 ? -11.045 -9.661 1.769 1.00 96.75 106 GLN A O 1
ATOM 879 N N . CYS A 1 107 ? -12.937 -10.831 2.052 1.00 96.94 107 CYS A N 1
ATOM 880 C CA . CYS A 1 107 ? -13.029 -10.575 3.485 1.00 96.94 107 CYS A CA 1
ATOM 881 C C . CYS A 1 107 ? -12.720 -11.876 4.230 1.00 96.94 107 CYS A C 1
ATOM 883 O O . CYS A 1 107 ? -13.540 -12.792 4.218 1.00 96.94 107 CYS A O 1
ATOM 885 N N . GLU A 1 108 ? -11.568 -11.945 4.889 1.00 96.19 108 GLU A N 1
ATOM 886 C CA . GLU A 1 108 ? -11.156 -13.077 5.725 1.00 96.19 108 GLU A CA 1
ATOM 887 C C . GLU A 1 108 ? -11.044 -12.594 7.172 1.00 96.19 108 GLU A C 1
ATOM 889 O O . GLU A 1 108 ? -10.466 -11.539 7.428 1.00 96.19 108 GLU A O 1
ATOM 894 N N . ASP A 1 109 ? -11.664 -13.306 8.117 1.00 94.94 109 ASP A N 1
ATOM 895 C CA . ASP A 1 109 ? -11.688 -12.940 9.545 1.00 94.94 109 ASP A CA 1
ATOM 896 C C . ASP A 1 109 ? -12.073 -11.469 9.816 1.00 94.94 109 ASP A C 1
ATOM 898 O O . ASP A 1 109 ? -11.564 -10.797 10.715 1.00 94.94 109 ASP A O 1
ATOM 902 N N . GLY A 1 110 ? -12.992 -10.938 9.003 1.00 94.38 110 GLY A N 1
ATOM 903 C CA . GLY A 1 110 ? -13.453 -9.552 9.096 1.00 94.38 110 GLY A CA 1
ATOM 904 C C . GLY A 1 110 ? -12.430 -8.512 8.626 1.00 94.38 110 GLY A C 1
ATOM 905 O O . GLY A 1 110 ? -12.607 -7.325 8.915 1.00 94.38 110 GLY A O 1
ATOM 906 N N . LYS A 1 111 ? -11.380 -8.915 7.900 1.00 96.31 111 LYS A N 1
ATOM 907 C CA . LYS A 1 111 ? -10.345 -8.044 7.329 1.00 96.31 111 LYS A CA 1
ATOM 908 C C . LYS A 1 111 ? -10.249 -8.195 5.811 1.00 96.31 111 LYS A C 1
ATOM 910 O O . LYS A 1 111 ? -10.495 -9.275 5.284 1.00 96.31 111 LYS A O 1
ATOM 915 N N . PRO A 1 112 ? -9.925 -7.109 5.090 1.00 96.00 112 PRO A N 1
ATOM 916 C CA . PRO A 1 112 ? -9.768 -7.178 3.650 1.00 96.00 112 PRO A CA 1
ATOM 917 C C . PRO A 1 112 ? -8.424 -7.824 3.305 1.00 96.00 112 PRO A C 1
ATOM 919 O O . PRO A 1 112 ? -7.373 -7.370 3.756 1.00 96.00 112 PRO A O 1
ATOM 922 N N . VAL A 1 113 ? -8.462 -8.857 2.474 1.00 94.81 113 VAL A N 1
ATOM 923 C CA . VAL A 1 113 ? -7.290 -9.550 1.943 1.00 94.81 113 VAL A CA 1
ATOM 924 C C . VAL A 1 113 ? -7.236 -9.324 0.440 1.00 94.81 113 VAL A C 1
ATOM 926 O O . VAL A 1 113 ? -8.232 -9.465 -0.270 1.00 94.81 113 VAL A O 1
ATOM 929 N N . VAL A 1 114 ? -6.061 -8.938 -0.049 1.00 93.56 114 VAL A N 1
ATOM 930 C CA . VAL A 1 114 ? -5.759 -8.790 -1.475 1.00 93.56 114 VAL A CA 1
ATOM 931 C C . VAL A 1 114 ? -4.466 -9.527 -1.773 1.00 93.56 114 VAL A C 1
ATOM 933 O O . VAL A 1 114 ? -3.598 -9.663 -0.913 1.00 93.56 114 VAL A O 1
ATOM 936 N N . SER A 1 115 ? -4.334 -10.041 -2.988 1.00 89.62 115 SER A N 1
ATOM 937 C CA . SER A 1 115 ? -3.165 -10.813 -3.399 1.00 89.62 115 SER A CA 1
ATOM 938 C C . SER A 1 115 ? -2.828 -10.532 -4.851 1.00 89.62 115 SER A C 1
ATOM 940 O O . SER A 1 115 ? -3.690 -10.169 -5.650 1.00 89.62 115 SER A O 1
ATOM 942 N N . VAL A 1 116 ? -1.553 -10.697 -5.178 1.00 84.62 116 VAL A N 1
ATOM 943 C CA . VAL A 1 116 ? -1.055 -10.579 -6.546 1.00 84.62 116 VAL A CA 1
ATOM 944 C C . VAL A 1 116 ? -1.069 -11.969 -7.177 1.00 84.62 116 VAL A C 1
ATOM 946 O O . VAL A 1 116 ? -0.496 -12.899 -6.606 1.00 84.62 116 VAL A O 1
ATOM 949 N N . ALA A 1 117 ? -1.708 -12.119 -8.335 1.00 77.75 117 ALA A N 1
ATOM 950 C CA . ALA A 1 117 ? -1.575 -13.320 -9.150 1.00 77.75 117 ALA A CA 1
ATOM 951 C C . ALA A 1 117 ? -0.182 -13.326 -9.799 1.00 77.75 117 ALA A C 1
ATOM 953 O O . ALA A 1 117 ? 0.263 -12.310 -10.338 1.00 77.75 117 ALA A O 1
ATOM 954 N N . ARG A 1 118 ? 0.526 -14.451 -9.683 1.00 62.16 118 ARG A N 1
ATOM 955 C CA . ARG A 1 118 ? 1.850 -14.654 -10.284 1.00 62.16 118 ARG A CA 1
ATOM 956 C C . ARG A 1 118 ? 1.749 -15.388 -11.605 1.00 62.16 118 ARG A C 1
ATOM 958 O O . ARG A 1 118 ? 0.928 -16.327 -11.670 1.00 62.16 118 ARG A O 1
#

Foldseek 3Di:
DDDPDPPPLVVDDLVVLVVCLVVLVVCLQCVCVVAFDDDLVQWFWDWADDQLDIDTGIAGNPDCRVVSVSSRVSNRSSNVVNCVVVVDCSDPPPDPPDDWDKDRWDGDPRDIDIDTDD

Secondary structure (DSSP, 8-state):
-PPP----GGGS-HHHHHHHHHHHHHHHHHTTTT---S-GGGEEEEEEEETTEEEEEEEESSSSHHHHHHHHHHHHHHHHHHHHHH----TTT--TTS-PEEPPPEEETTEEE--EE-

pLDDT: mean 85.17, std 15.7, range [32.22, 97.5]

Radius of gyration: 15.39 Å; chains: 1; bounding box: 40×40×30 Å